Protein AF-A0A962QVZ9-F1 (afdb_monomer_lite)

pLDDT: mean 91.81, std 8.45, range [42.25, 98.69]

Sequence (182 aa):
VFGSFWWAMATLQMANAWRSGETSSLERPVIGRRSSEAQMDCVNLLVPGEFTLPEADGEISRGTQLPMPAELLAGVAAFLKEDVAAQLDSHGNFLARVAANSLGIAQRELQFGGELAAQEQRRLQALLGQDGDLDTLRWELVNRLRKDLPLDTPGLAEHLRQTVAGQLAIDQPRYSALRQRG

Foldseek 3Di:
DVVLQVQLVVLCVLLVCCVVVVDDDLQSVLSNLCSLLSLLVVLCVPQNDDEDEDDPPDDLDDDDDPPDPSVVLQVQLCCLQPPVLVPDDPVSVVSSNSSSLVSQLVSLCVVCVVVLLVVLQVLLCVQVVHHDHSVVSVVVVVVCVVPPDDPPRPSNSVSSNHSSLHSCCSSPVPRPSNPDDD

Radius of gyration: 18.23 Å; chains: 1; bounding box: 41×37×52 Å

Structure (mmCIF, N/CA/C/O backbone):
data_AF-A0A962QVZ9-F1
#
_entry.id   AF-A0A962QVZ9-F1
#
loop_
_atom_site.group_PDB
_atom_site.id
_atom_site.type_symbol
_atom_site.label_atom_id
_atom_site.label_alt_id
_atom_site.label_comp_id
_atom_site.label_asym_id
_atom_site.label_entity_id
_atom_site.label_seq_id
_atom_site.pdbx_PDB_ins_code
_atom_site.Cartn_x
_atom_site.Cartn_y
_atom_site.Cartn_z
_atom_site.occupancy
_atom_site.B_iso_or_equiv
_atom_site.auth_seq_id
_atom_site.auth_comp_id
_atom_site.auth_asym_id
_atom_site.auth_atom_id
_atom_site.pdbx_PDB_model_num
ATOM 1 N N . VAL A 1 1 ? -2.068 -18.361 8.372 1.00 78.88 1 VAL A N 1
ATOM 2 C CA . VAL A 1 1 ? -1.885 -17.177 9.247 1.00 78.88 1 VAL A CA 1
ATOM 3 C C . VAL A 1 1 ? -0.413 -16.903 9.536 1.00 78.88 1 VAL A C 1
ATOM 5 O O . VAL A 1 1 ? 0.087 -15.927 9.002 1.00 78.88 1 VAL A O 1
ATOM 8 N N . PHE A 1 2 ? 0.312 -17.749 10.289 1.00 82.12 2 PHE A N 1
ATOM 9 C CA . PHE A 1 2 ? 1.720 -17.472 10.651 1.00 82.12 2 PHE A CA 1
ATOM 10 C C . PHE A 1 2 ? 2.637 -17.211 9.443 1.00 82.12 2 PHE A C 1
ATOM 12 O O . PHE A 1 2 ? 3.373 -16.232 9.443 1.00 82.12 2 PHE A O 1
ATOM 19 N N . GLY A 1 3 ? 2.542 -18.031 8.388 1.00 85.19 3 GLY A N 1
ATOM 20 C CA . GLY A 1 3 ? 3.333 -17.838 7.165 1.00 85.19 3 GLY A CA 1
ATOM 21 C C . GLY A 1 3 ? 3.078 -16.490 6.477 1.00 85.19 3 GLY A C 1
ATOM 22 O O . GLY A 1 3 ? 4.030 -15.782 6.160 1.00 85.19 3 GLY A O 1
ATOM 23 N N . SER A 1 4 ? 1.809 -16.099 6.312 1.00 85.81 4 SER A N 1
ATOM 24 C CA . SER A 1 4 ? 1.433 -14.796 5.742 1.00 85.81 4 SER A CA 1
ATOM 25 C C . SER A 1 4 ? 1.942 -13.646 6.615 1.00 85.81 4 SER A C 1
ATOM 27 O O . SER A 1 4 ? 2.604 -12.743 6.117 1.00 85.81 4 SER A O 1
ATOM 29 N N . PHE A 1 5 ? 1.741 -13.713 7.934 1.00 85.12 5 PHE A N 1
ATOM 30 C CA . PHE A 1 5 ? 2.248 -12.698 8.862 1.00 85.12 5 PHE A CA 1
ATOM 31 C C . PHE A 1 5 ? 3.776 -12.541 8.793 1.00 85.12 5 PHE A C 1
ATOM 33 O O . PHE A 1 5 ? 4.283 -11.424 8.690 1.00 85.12 5 PHE A O 1
ATOM 40 N N . TRP A 1 6 ? 4.514 -13.653 8.801 1.00 86.00 6 TRP A N 1
ATOM 41 C CA . TRP A 1 6 ? 5.971 -13.638 8.683 1.00 86.00 6 TRP A CA 1
ATOM 42 C C . TRP A 1 6 ? 6.431 -12.981 7.378 1.00 86.00 6 TRP A C 1
ATOM 44 O O . TRP A 1 6 ? 7.343 -12.153 7.384 1.00 86.00 6 TRP A O 1
ATOM 54 N N . TRP A 1 7 ? 5.766 -13.299 6.263 1.00 88.94 7 TRP A N 1
ATOM 55 C CA . TRP A 1 7 ? 6.067 -12.687 4.972 1.00 88.94 7 TRP A CA 1
ATOM 56 C C . TRP A 1 7 ? 5.816 -11.173 4.969 1.00 88.94 7 TRP A C 1
ATOM 58 O O . TRP A 1 7 ? 6.679 -10.418 4.517 1.00 88.94 7 TRP A O 1
ATOM 68 N N . ALA A 1 8 ? 4.705 -10.705 5.552 1.00 87.75 8 ALA A N 1
ATOM 69 C CA . ALA A 1 8 ? 4.463 -9.273 5.740 1.00 87.75 8 ALA A CA 1
ATOM 70 C C . ALA A 1 8 ? 5.612 -8.605 6.514 1.00 87.75 8 ALA A C 1
ATOM 72 O O . ALA A 1 8 ? 6.165 -7.609 6.049 1.00 87.75 8 ALA A O 1
ATOM 73 N N . MET A 1 9 ? 6.045 -9.175 7.641 1.00 89.88 9 MET A N 1
ATOM 74 C CA . MET A 1 9 ? 7.157 -8.617 8.420 1.00 89.88 9 MET A CA 1
ATOM 75 C C . MET A 1 9 ? 8.467 -8.558 7.623 1.00 89.88 9 MET A C 1
ATOM 77 O O . MET A 1 9 ? 9.145 -7.530 7.643 1.00 89.88 9 MET A O 1
ATOM 81 N N . ALA A 1 10 ? 8.797 -9.608 6.868 1.00 89.75 10 ALA A N 1
ATOM 82 C CA . ALA A 1 10 ? 9.994 -9.635 6.027 1.00 89.75 10 ALA A CA 1
ATOM 83 C C . ALA A 1 10 ? 9.961 -8.547 4.936 1.00 89.75 10 ALA A C 1
ATOM 85 O O . ALA A 1 10 ? 10.952 -7.846 4.719 1.00 89.75 10 ALA A O 1
ATOM 86 N N . THR A 1 11 ? 8.812 -8.354 4.276 1.00 90.44 11 THR A N 1
ATOM 87 C CA . THR A 1 11 ? 8.642 -7.293 3.265 1.00 90.44 11 THR A CA 1
ATOM 88 C C . THR A 1 11 ? 8.823 -5.893 3.857 1.00 90.44 11 THR A C 1
ATOM 90 O O . THR A 1 11 ? 9.520 -5.063 3.268 1.00 90.44 11 THR A O 1
ATOM 93 N N . LEU A 1 12 ? 8.299 -5.649 5.063 1.00 90.25 12 LEU A N 1
ATOM 94 C CA . LEU A 1 12 ? 8.473 -4.382 5.777 1.00 90.25 12 LEU A CA 1
ATOM 95 C C . LEU A 1 12 ? 9.929 -4.146 6.203 1.00 90.25 12 LEU A C 1
ATOM 97 O O . LEU A 1 12 ? 10.427 -3.028 6.082 1.00 90.25 12 LEU A O 1
ATOM 101 N N . GLN A 1 13 ? 10.640 -5.185 6.648 1.00 90.62 13 GLN A N 1
ATOM 102 C CA . GLN A 1 13 ? 12.062 -5.085 6.996 1.00 90.62 13 GLN A CA 1
ATOM 103 C C . GLN A 1 13 ? 12.926 -4.719 5.783 1.00 90.62 13 GLN A C 1
ATOM 105 O O . GLN A 1 13 ? 13.773 -3.832 5.884 1.00 90.62 13 GLN A O 1
ATOM 110 N N . MET A 1 14 ? 12.680 -5.334 4.621 1.00 89.31 14 MET A N 1
ATOM 111 C CA . MET A 1 14 ? 13.396 -5.000 3.383 1.00 89.31 14 MET A CA 1
ATOM 112 C C . MET A 1 14 ? 13.150 -3.552 2.943 1.00 89.31 14 MET A C 1
ATOM 114 O O . MET A 1 14 ? 14.092 -2.867 2.535 1.00 89.31 14 MET A O 1
ATOM 118 N N . ALA A 1 15 ? 11.912 -3.070 3.072 1.00 88.50 15 ALA A N 1
ATOM 119 C CA . ALA A 1 15 ? 11.565 -1.677 2.802 1.00 88.50 15 ALA A CA 1
ATOM 120 C C . ALA A 1 15 ? 12.246 -0.709 3.779 1.00 88.50 15 ALA A C 1
ATOM 122 O O . ALA A 1 15 ? 12.741 0.342 3.370 1.00 88.50 15 ALA A O 1
ATOM 123 N N . ASN A 1 16 ? 12.314 -1.070 5.063 1.00 89.38 16 ASN A N 1
ATOM 124 C CA . ASN A 1 16 ? 12.977 -0.258 6.077 1.00 89.38 16 ASN A CA 1
ATOM 125 C C . ASN A 1 16 ? 14.493 -0.174 5.852 1.00 89.38 16 ASN A C 1
ATOM 127 O O . ASN A 1 16 ? 15.045 0.918 5.914 1.00 89.38 16 ASN A O 1
ATOM 131 N N . ALA A 1 17 ? 15.149 -1.290 5.521 1.00 86.75 17 ALA A N 1
ATOM 132 C CA . ALA A 1 17 ? 16.577 -1.319 5.194 1.00 86.75 17 ALA A CA 1
ATOM 133 C C . ALA A 1 17 ? 16.917 -0.483 3.944 1.00 86.75 17 ALA A C 1
ATOM 135 O O . ALA A 1 17 ? 18.002 0.082 3.828 1.00 86.75 17 ALA A O 1
ATOM 136 N N . TRP A 1 18 ? 15.985 -0.374 2.993 1.00 89.25 18 TRP A N 1
ATOM 137 C CA . TRP A 1 18 ? 16.127 0.579 1.893 1.00 89.25 18 TRP A CA 1
ATOM 138 C C . TRP A 1 18 ? 15.988 2.028 2.373 1.00 89.25 18 TRP A C 1
ATOM 140 O O . TRP A 1 18 ? 16.826 2.867 2.050 1.00 89.25 18 TRP A O 1
ATOM 150 N N . ARG A 1 19 ? 14.966 2.320 3.188 1.00 88.62 19 ARG A N 1
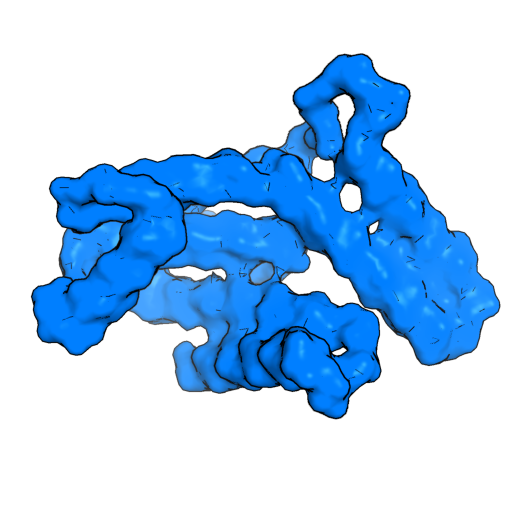ATOM 151 C CA . ARG A 1 19 ? 14.709 3.668 3.718 1.00 88.62 19 ARG A CA 1
ATOM 152 C C . ARG A 1 19 ? 15.852 4.187 4.598 1.00 88.62 19 ARG A C 1
ATOM 154 O O . ARG A 1 19 ? 16.107 5.386 4.590 1.00 88.62 19 ARG A O 1
ATOM 161 N N . SER A 1 20 ? 16.535 3.313 5.338 1.00 90.50 20 SER A N 1
ATOM 162 C CA . SER A 1 20 ? 17.703 3.661 6.159 1.00 90.50 20 SER A CA 1
ATOM 163 C C . SER A 1 20 ? 18.998 3.832 5.353 1.00 90.50 20 SER A C 1
ATOM 165 O O . SER A 1 20 ? 20.009 4.236 5.921 1.00 90.50 20 SER A O 1
ATOM 167 N N . GLY A 1 21 ? 18.990 3.519 4.052 1.00 87.00 21 GLY A N 1
ATOM 168 C CA . GLY A 1 21 ? 20.176 3.552 3.193 1.00 87.00 21 GLY A CA 1
ATOM 169 C C . GLY A 1 21 ? 21.106 2.343 3.343 1.00 87.00 21 GLY A C 1
ATOM 170 O O . GLY A 1 21 ? 22.127 2.285 2.663 1.00 87.00 21 GLY A O 1
ATOM 171 N N . GLU A 1 22 ? 20.757 1.358 4.177 1.00 85.00 22 GLU A N 1
ATOM 172 C CA . GLU A 1 22 ? 21.549 0.136 4.385 1.00 85.00 22 GLU A CA 1
ATOM 173 C C . GLU A 1 22 ? 21.652 -0.708 3.107 1.00 85.00 22 GLU A C 1
ATOM 175 O O . GLU A 1 22 ? 22.646 -1.391 2.866 1.00 85.00 22 GLU A O 1
ATOM 180 N N . THR A 1 23 ? 20.635 -0.664 2.243 1.00 78.25 23 THR A N 1
ATOM 181 C CA . THR A 1 23 ? 20.723 -1.272 0.913 1.00 78.25 23 THR A CA 1
ATOM 182 C C . THR A 1 23 ? 20.050 -0.419 -0.150 1.00 78.25 23 THR A C 1
ATOM 184 O O . THR A 1 23 ? 18.824 -0.309 -0.195 1.00 78.25 23 THR A O 1
ATOM 187 N N . SER A 1 24 ? 20.854 0.105 -1.075 1.00 80.00 24 SER A N 1
ATOM 188 C CA . SER A 1 24 ? 20.351 0.738 -2.293 1.00 80.00 24 SER A CA 1
ATOM 189 C C . SER A 1 24 ? 19.840 -0.326 -3.267 1.00 80.00 24 SER A C 1
ATOM 191 O O . SER A 1 24 ? 20.574 -1.230 -3.661 1.00 80.00 24 SER A O 1
ATOM 193 N N . SER A 1 25 ? 18.559 -0.256 -3.619 1.00 86.44 25 SER A N 1
ATOM 194 C CA . SER A 1 25 ? 17.924 -1.127 -4.612 1.00 86.44 25 SER A CA 1
ATOM 195 C C . SER A 1 25 ? 16.610 -0.503 -5.072 1.00 86.44 25 SER A C 1
ATOM 197 O O . SER A 1 25 ? 15.866 0.045 -4.259 1.00 86.44 25 SER A O 1
ATOM 199 N N . LEU A 1 26 ? 16.308 -0.617 -6.366 1.00 87.25 26 LEU A N 1
ATOM 200 C CA . LEU A 1 26 ? 15.029 -0.180 -6.931 1.00 87.25 26 LEU A CA 1
ATOM 201 C C . LEU A 1 26 ? 13.863 -1.091 -6.510 1.00 87.25 26 LEU A C 1
ATOM 203 O O . LEU A 1 26 ? 12.719 -0.652 -6.430 1.00 87.25 26 LEU A O 1
ATOM 207 N N . GLU A 1 27 ? 14.147 -2.360 -6.224 1.00 90.56 27 GLU A N 1
ATOM 208 C CA . GLU A 1 27 ? 13.135 -3.383 -5.945 1.00 90.56 27 GLU A CA 1
ATOM 209 C C . GLU A 1 27 ? 12.608 -3.323 -4.518 1.00 90.56 27 GLU A C 1
ATOM 211 O O . GLU A 1 27 ? 11.437 -3.603 -4.276 1.00 90.56 27 GLU A O 1
ATOM 216 N N . ARG A 1 28 ? 13.463 -2.968 -3.554 1.00 88.06 28 ARG A N 1
ATOM 217 C CA . ARG A 1 28 ? 13.125 -3.041 -2.126 1.00 88.06 28 ARG A CA 1
ATOM 218 C C . ARG A 1 28 ? 11.894 -2.215 -1.727 1.00 88.06 28 ARG A C 1
ATOM 220 O O . ARG A 1 28 ? 11.069 -2.753 -0.985 1.00 88.06 28 ARG A O 1
ATOM 227 N N . PRO A 1 29 ? 11.689 -0.982 -2.227 1.00 86.44 29 PRO A N 1
ATOM 228 C CA . PRO A 1 29 ? 10.436 -0.253 -2.016 1.00 86.44 29 PRO A CA 1
ATOM 229 C C . PRO A 1 29 ? 9.207 -1.011 -2.524 1.00 86.44 29 PRO A C 1
ATOM 231 O O . PRO A 1 29 ? 8.198 -1.093 -1.826 1.00 86.44 29 PRO A O 1
ATOM 234 N N . VAL A 1 30 ? 9.304 -1.605 -3.717 1.00 90.94 30 VAL A N 1
ATOM 235 C CA . VAL A 1 30 ? 8.213 -2.357 -4.359 1.00 90.94 30 VAL A CA 1
ATOM 236 C C . VAL A 1 30 ? 7.901 -3.626 -3.577 1.00 90.94 30 VAL A C 1
ATOM 238 O O . VAL A 1 30 ? 6.737 -3.946 -3.350 1.00 90.94 30 VAL A O 1
ATOM 241 N N . ILE A 1 31 ? 8.935 -4.327 -3.108 1.00 90.75 31 ILE A N 1
ATOM 242 C CA . ILE A 1 31 ? 8.795 -5.494 -2.236 1.00 90.75 31 ILE A CA 1
ATOM 243 C C . ILE A 1 31 ? 8.076 -5.106 -0.941 1.00 90.75 31 ILE A C 1
ATOM 245 O O . ILE A 1 31 ? 7.195 -5.840 -0.506 1.00 90.75 31 ILE A O 1
ATOM 249 N N . GLY A 1 32 ? 8.370 -3.937 -0.368 1.00 91.31 32 GLY A N 1
ATOM 250 C CA . GLY A 1 32 ? 7.655 -3.408 0.797 1.00 91.31 32 GLY A CA 1
ATOM 251 C C . GLY A 1 32 ? 6.144 -3.303 0.607 1.00 91.31 32 GLY A C 1
ATOM 252 O O . GLY A 1 32 ? 5.373 -3.629 1.511 1.00 91.31 32 GLY A O 1
ATOM 253 N N . ARG A 1 33 ? 5.712 -2.910 -0.595 1.00 93.50 33 ARG A N 1
ATOM 254 C CA . ARG A 1 33 ? 4.292 -2.823 -0.964 1.00 93.50 33 ARG A CA 1
ATOM 255 C C . ARG A 1 33 ? 3.621 -4.195 -1.069 1.00 93.50 33 ARG A C 1
ATOM 257 O O . ARG A 1 33 ? 2.407 -4.273 -1.020 1.00 93.50 33 ARG A O 1
ATOM 264 N N . ARG A 1 34 ? 4.374 -5.299 -1.119 1.00 93.69 34 ARG A N 1
ATOM 265 C CA . ARG A 1 34 ? 3.811 -6.663 -1.057 1.00 93.69 34 ARG A CA 1
ATOM 266 C C . ARG A 1 34 ? 3.373 -7.078 0.350 1.00 93.69 34 ARG A C 1
ATOM 268 O O . ARG A 1 34 ? 2.782 -8.143 0.508 1.00 93.69 34 ARG A O 1
ATOM 275 N N . SER A 1 35 ? 3.618 -6.250 1.368 1.00 94.44 35 SER A N 1
ATOM 276 C CA . SER A 1 35 ? 3.064 -6.465 2.711 1.00 94.44 35 SER A CA 1
ATOM 277 C C . SER A 1 35 ? 1.531 -6.519 2.704 1.00 94.44 35 SER A C 1
ATOM 279 O O . SER A 1 35 ? 0.958 -7.309 3.456 1.00 94.44 35 SER A O 1
ATOM 281 N N . SER A 1 36 ? 0.872 -5.764 1.818 1.00 95.44 36 SER A N 1
ATOM 282 C CA . SER A 1 36 ? -0.588 -5.764 1.671 1.00 95.44 36 SER A CA 1
ATOM 283 C C . SER A 1 36 ? -1.147 -7.105 1.175 1.00 95.44 36 SER A C 1
ATOM 285 O O . SER A 1 36 ? -2.240 -7.485 1.587 1.00 95.44 36 SER A O 1
ATOM 287 N N . GLU A 1 37 ? -0.387 -7.882 0.386 1.00 95.50 37 GLU A N 1
ATOM 288 C CA . GLU A 1 37 ? -0.764 -9.248 -0.034 1.00 95.50 37 GLU A CA 1
ATOM 289 C C . GLU A 1 37 ? -0.973 -10.138 1.200 1.00 95.50 37 GLU A C 1
ATOM 291 O O . GLU A 1 37 ? -2.037 -10.713 1.425 1.00 95.50 37 GLU A O 1
ATOM 296 N N . ALA A 1 38 ? 0.049 -10.181 2.053 1.00 93.69 38 ALA A N 1
ATOM 297 C CA . ALA A 1 38 ? 0.056 -10.983 3.265 1.00 93.69 38 ALA A CA 1
ATOM 298 C C . ALA A 1 38 ? -0.946 -10.488 4.316 1.00 93.69 38 ALA A C 1
ATOM 300 O O . ALA A 1 38 ? -1.539 -11.296 5.034 1.00 93.69 38 ALA A O 1
ATOM 301 N N . GLN A 1 39 ? -1.143 -9.172 4.422 1.00 94.50 39 GLN A N 1
ATOM 302 C CA . GLN A 1 39 ? -2.191 -8.611 5.272 1.00 94.50 39 GLN A CA 1
ATOM 303 C C . GLN A 1 39 ? -3.573 -9.065 4.798 1.00 94.50 39 GLN A C 1
ATOM 305 O O . GLN A 1 39 ? -4.385 -9.469 5.633 1.00 94.50 39 GLN A O 1
ATOM 310 N N . MET A 1 40 ? -3.822 -9.063 3.483 1.00 95.75 40 MET A N 1
ATOM 311 C CA . MET A 1 40 ? -5.105 -9.489 2.924 1.00 95.75 40 MET A CA 1
ATOM 312 C C . MET A 1 40 ? -5.370 -10.973 3.191 1.00 95.75 40 MET A C 1
ATOM 314 O O . MET A 1 40 ? -6.463 -11.352 3.617 1.00 95.75 40 MET A O 1
ATOM 318 N N . ASP A 1 41 ? -4.350 -11.815 3.027 1.00 94.12 41 ASP A N 1
ATOM 319 C CA . ASP A 1 41 ? -4.429 -13.230 3.392 1.00 94.12 41 ASP A CA 1
ATOM 320 C C . ASP A 1 41 ? -4.770 -13.418 4.877 1.00 94.12 41 ASP A C 1
ATOM 322 O O . ASP A 1 41 ? -5.611 -14.247 5.232 1.00 94.12 41 ASP A O 1
ATOM 326 N N . CYS A 1 42 ? -4.145 -12.639 5.764 1.00 92.94 42 CYS A N 1
ATOM 327 C CA . CYS A 1 42 ? -4.425 -12.688 7.196 1.00 92.94 42 CYS A CA 1
ATOM 328 C C . CYS A 1 42 ? -5.868 -12.286 7.512 1.00 92.94 42 CYS A C 1
ATOM 330 O O . CYS A 1 42 ? -6.542 -13.028 8.226 1.00 92.94 42 CYS A O 1
ATOM 332 N N . VAL A 1 43 ? -6.369 -11.163 6.982 1.00 93.69 43 VAL A N 1
ATOM 333 C CA . VAL A 1 43 ? -7.753 -10.742 7.265 1.00 93.69 43 VAL A CA 1
ATOM 334 C C . VAL A 1 43 ? -8.756 -11.746 6.706 1.00 93.69 43 VAL A C 1
ATOM 336 O O .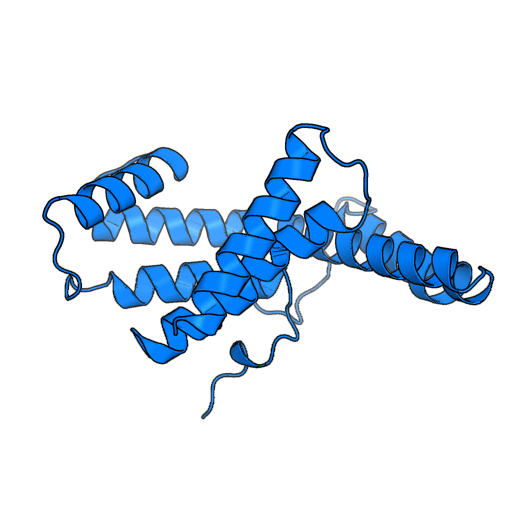 VAL A 1 43 ? -9.719 -12.067 7.394 1.00 93.69 43 VAL A O 1
ATOM 339 N N . ASN A 1 44 ? -8.520 -12.325 5.523 1.00 92.69 44 ASN A N 1
AT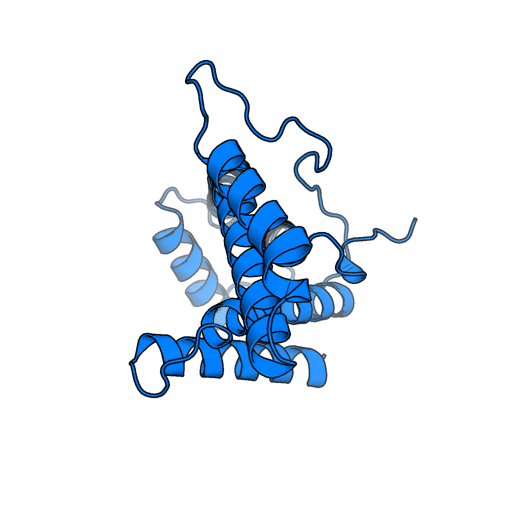OM 340 C CA . ASN A 1 44 ? -9.357 -13.389 4.952 1.00 92.69 44 ASN A CA 1
ATOM 341 C C . ASN A 1 44 ? -9.448 -14.638 5.834 1.00 92.69 44 ASN A C 1
ATOM 343 O O . ASN A 1 44 ? -10.489 -15.289 5.847 1.00 92.69 44 ASN A O 1
ATOM 347 N N . LEU A 1 45 ? -8.389 -14.961 6.576 1.00 92.06 45 LEU A N 1
ATOM 348 C CA . LEU A 1 45 ? -8.379 -16.101 7.491 1.00 92.06 45 LEU A CA 1
ATOM 349 C C . LEU A 1 45 ? -8.942 -15.772 8.880 1.00 92.06 45 LEU A C 1
ATOM 351 O O . LEU A 1 45 ? -9.505 -16.655 9.518 1.00 92.06 45 LEU A O 1
ATOM 355 N N . LEU A 1 46 ? -8.744 -14.545 9.370 1.00 92.25 46 LEU A N 1
ATOM 356 C CA . LEU A 1 46 ? -9.042 -14.172 10.759 1.00 92.25 46 LEU A CA 1
ATOM 357 C C . LEU A 1 46 ? -10.405 -13.498 10.937 1.00 92.25 46 LEU A C 1
ATOM 359 O O . LEU A 1 46 ? -11.065 -13.722 11.945 1.00 92.25 46 LEU A O 1
ATOM 363 N N . VAL A 1 47 ? -10.808 -12.657 9.987 1.00 92.62 47 VAL A N 1
ATOM 364 C CA . VAL A 1 47 ? -11.992 -11.788 10.089 1.00 92.62 47 VAL A CA 1
ATOM 365 C C . VAL A 1 47 ? -12.730 -11.718 8.744 1.00 92.62 47 VAL A C 1
ATOM 367 O O . VAL A 1 47 ? -12.803 -10.637 8.154 1.00 92.62 47 VAL A O 1
ATOM 370 N N . PRO A 1 48 ? -13.200 -12.857 8.188 1.00 91.19 48 PRO A N 1
ATOM 371 C CA . PRO A 1 48 ? -13.811 -12.926 6.856 1.00 91.19 48 PRO A CA 1
ATOM 372 C C . PRO A 1 48 ? -14.996 -11.963 6.715 1.00 91.19 48 PRO A C 1
ATOM 374 O O . PRO A 1 48 ? -15.699 -11.682 7.681 1.00 91.19 48 PRO A O 1
ATOM 377 N N . GLY A 1 49 ? -15.207 -11.453 5.505 1.00 92.31 49 GLY A N 1
ATOM 378 C CA . GLY A 1 49 ? -16.259 -10.486 5.215 1.00 92.31 49 GLY A CA 1
ATOM 379 C C . GLY A 1 49 ? -16.061 -9.800 3.869 1.00 92.31 49 GLY A C 1
ATOM 380 O O . GLY A 1 49 ? -15.046 -10.006 3.192 1.00 92.31 49 GLY A O 1
ATOM 381 N N . GLU A 1 50 ? -17.034 -8.967 3.522 1.00 93.81 50 GLU A N 1
ATOM 382 C CA . GLU A 1 50 ? -17.059 -8.191 2.284 1.00 93.81 50 GLU A CA 1
ATOM 383 C C . GLU A 1 50 ? -16.192 -6.929 2.368 1.00 93.81 50 GLU A C 1
ATOM 385 O O . GLU A 1 50 ? -15.812 -6.466 3.445 1.00 93.81 50 GLU A O 1
ATOM 390 N N . PHE A 1 51 ? -15.867 -6.375 1.204 1.00 94.75 51 PHE A N 1
ATOM 391 C CA . PHE A 1 51 ? -15.209 -5.079 1.049 1.00 94.75 51 PHE A CA 1
ATOM 392 C C . PHE A 1 51 ? -15.650 -4.437 -0.267 1.00 94.75 51 PHE A C 1
ATOM 394 O O . PHE A 1 51 ? -16.150 -5.111 -1.161 1.00 94.75 51 PHE A O 1
ATOM 401 N N . THR A 1 52 ? -15.447 -3.134 -0.414 1.00 93.25 52 THR A N 1
ATOM 402 C CA . THR A 1 52 ? -15.734 -2.408 -1.661 1.00 93.25 52 THR A CA 1
ATOM 403 C C . THR A 1 52 ? -14.447 -1.807 -2.207 1.00 93.25 52 THR A C 1
ATOM 405 O O . THR A 1 52 ? -13.664 -1.250 -1.448 1.00 93.25 52 THR A O 1
ATOM 408 N N . LEU A 1 53 ? -14.192 -1.905 -3.507 1.00 90.81 53 LEU A N 1
ATOM 409 C CA . LEU A 1 53 ? -13.035 -1.256 -4.129 1.00 90.81 53 LEU A CA 1
ATOM 410 C C . LEU A 1 53 ? -13.489 -0.074 -4.990 1.00 90.81 53 LEU A C 1
ATOM 412 O O . LEU A 1 53 ? -14.600 -0.119 -5.521 1.00 90.81 53 LEU A O 1
ATOM 416 N N . PRO A 1 54 ? -12.640 0.954 -5.167 1.00 81.38 54 PRO A N 1
ATOM 417 C CA . PRO A 1 54 ? -12.833 1.932 -6.229 1.00 81.38 54 PRO A CA 1
ATOM 418 C C . PRO A 1 54 ? -12.943 1.225 -7.587 1.00 81.38 54 PRO A C 1
ATOM 420 O O . PRO A 1 54 ? -12.299 0.195 -7.806 1.00 81.38 54 PRO A O 1
ATOM 423 N N . GLU A 1 55 ? -13.744 1.772 -8.502 1.00 74.94 55 GLU A N 1
ATOM 424 C CA . GLU A 1 55 ? -13.905 1.212 -9.848 1.00 74.94 55 GLU A CA 1
ATOM 425 C C . GLU A 1 55 ? -12.555 1.161 -10.580 1.00 74.94 55 GLU A C 1
ATOM 427 O O . GLU A 1 55 ? -11.981 2.190 -10.944 1.00 74.94 55 GLU A O 1
ATOM 432 N N . ALA A 1 56 ? -12.049 -0.055 -10.801 1.00 64.94 56 ALA A N 1
ATOM 433 C CA . ALA A 1 56 ? -10.741 -0.289 -11.410 1.00 64.94 56 ALA A CA 1
ATOM 434 C C . ALA A 1 56 ? -10.693 0.066 -12.909 1.00 64.94 56 ALA A C 1
ATOM 436 O O . ALA A 1 56 ? -9.616 0.366 -13.422 1.00 64.94 56 ALA A O 1
ATOM 437 N N . ASP A 1 57 ? -11.848 0.066 -13.581 1.00 61.81 57 ASP A N 1
ATOM 438 C CA . ASP A 1 57 ? -11.985 0.298 -15.028 1.00 61.81 57 ASP A CA 1
ATOM 439 C C . ASP A 1 57 ? -12.286 1.771 -15.375 1.00 61.81 57 ASP A C 1
ATOM 441 O O . ASP A 1 57 ? -12.666 2.095 -16.501 1.00 61.81 57 ASP A O 1
ATOM 445 N N . GLY A 1 58 ? -12.137 2.678 -14.406 1.00 64.69 58 GLY A N 1
ATOM 446 C CA . GLY A 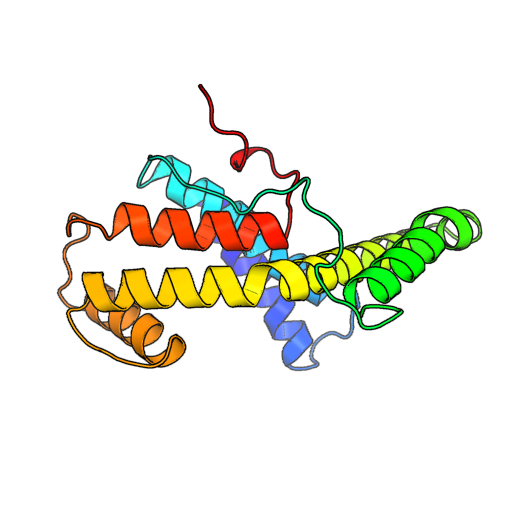1 58 ? -12.291 4.112 -14.628 1.00 64.69 58 GLY A CA 1
ATOM 447 C C . GLY A 1 58 ? -11.183 4.712 -15.503 1.00 64.69 58 GLY A C 1
ATOM 448 O O . GLY A 1 58 ? -10.093 4.157 -15.644 1.00 64.69 58 GLY A O 1
ATOM 449 N N . GLU A 1 59 ? -11.449 5.893 -16.066 1.00 71.88 59 GLU A N 1
ATOM 450 C CA . GLU A 1 59 ? -10.445 6.681 -16.792 1.00 71.88 59 GLU A CA 1
ATOM 451 C C . GLU A 1 59 ? -9.164 6.878 -15.956 1.00 71.88 59 GLU A C 1
ATOM 453 O O . GLU A 1 59 ? -9.221 7.112 -14.744 1.00 71.88 59 GLU A O 1
ATOM 458 N N . ILE A 1 60 ? -7.996 6.828 -16.616 1.00 73.94 60 ILE A N 1
ATOM 459 C CA . ILE A 1 60 ? -6.673 7.001 -15.978 1.00 73.94 60 ILE A CA 1
ATOM 460 C C . ILE A 1 60 ? -6.594 8.332 -15.213 1.00 73.94 60 ILE A C 1
ATOM 462 O O . ILE A 1 60 ? -5.885 8.450 -14.211 1.00 73.94 60 ILE A O 1
ATOM 466 N N . SER A 1 61 ? -7.346 9.342 -15.643 1.00 77.31 61 SER A N 1
ATOM 467 C CA . SER A 1 61 ? -7.481 10.584 -14.906 1.00 77.31 61 SER A CA 1
ATOM 468 C C . SER A 1 61 ? -8.819 11.258 -15.176 1.00 77.31 61 SER A C 1
ATOM 470 O O . SER A 1 61 ? -9.349 11.160 -16.275 1.00 77.31 61 SER A O 1
ATOM 472 N N . ARG A 1 62 ? -9.344 11.968 -14.173 1.00 70.25 62 ARG A N 1
ATOM 473 C CA . ARG A 1 62 ? -10.563 12.781 -14.272 1.00 70.25 62 ARG A CA 1
ATOM 474 C C . ARG A 1 62 ? -10.185 14.240 -14.037 1.00 70.25 62 ARG A C 1
ATOM 476 O O . ARG A 1 62 ? -10.248 14.736 -12.916 1.00 70.25 62 ARG A O 1
ATOM 483 N N . GLY A 1 63 ? -9.705 14.912 -15.077 1.00 74.19 63 GLY A N 1
ATOM 484 C CA . GLY A 1 63 ? -9.281 16.307 -15.004 1.00 74.19 63 GLY A CA 1
ATOM 485 C C . GLY A 1 63 ? -9.157 16.939 -16.383 1.00 74.19 63 GLY A C 1
ATOM 486 O O . GLY A 1 63 ? -9.172 16.254 -17.397 1.00 74.19 63 GLY A O 1
ATOM 487 N N . THR A 1 64 ? -9.073 18.267 -16.416 1.00 81.44 64 THR A N 1
ATOM 488 C CA . THR A 1 64 ? -8.988 19.049 -17.661 1.00 81.44 64 THR A CA 1
ATOM 489 C C . THR A 1 64 ? -7.574 19.538 -17.968 1.00 81.44 64 THR A C 1
ATOM 491 O O . THR A 1 64 ? -7.354 20.184 -18.991 1.00 81.44 64 THR A O 1
ATOM 494 N N . GLN A 1 65 ? -6.612 19.265 -17.082 1.00 81.12 65 GLN A N 1
ATOM 495 C CA . GLN A 1 65 ? -5.209 19.609 -17.298 1.00 81.12 65 GLN A CA 1
ATOM 496 C C . GLN A 1 65 ? -4.596 18.580 -18.248 1.00 81.12 65 GLN A C 1
ATOM 498 O O . GLN A 1 65 ? -4.769 17.385 -18.054 1.00 81.12 65 GLN A O 1
ATOM 503 N N . LEU A 1 66 ? -3.887 19.033 -19.280 1.00 81.81 66 LEU A N 1
ATOM 504 C CA . LEU A 1 66 ? -3.304 18.144 -20.283 1.00 81.81 66 LEU A CA 1
ATOM 505 C C . LEU A 1 66 ? -1.779 18.327 -20.340 1.00 81.81 66 LEU A C 1
ATOM 507 O O . LEU A 1 66 ? -1.333 19.455 -20.575 1.00 81.81 66 LEU A O 1
ATOM 511 N N . PRO A 1 67 ? -0.976 17.254 -20.184 1.00 84.69 67 PRO A N 1
ATOM 512 C CA . PRO A 1 67 ? -1.358 15.913 -19.721 1.00 84.69 67 PRO A CA 1
ATOM 513 C C . PRO A 1 67 ? -1.548 15.859 -18.196 1.00 84.69 67 PRO A C 1
ATOM 515 O O . PRO A 1 67 ? -0.889 16.581 -17.442 1.00 84.69 67 PRO A O 1
ATOM 518 N N . MET A 1 68 ? -2.402 14.954 -17.732 1.00 89.81 68 MET A N 1
ATOM 519 C CA . MET A 1 68 ? -2.559 14.656 -16.313 1.00 89.81 68 MET A CA 1
ATOM 520 C C . MET A 1 68 ? -1.359 13.841 -15.793 1.00 89.81 68 MET A C 1
ATOM 522 O O . MET A 1 68 ? -0.812 13.002 -16.516 1.00 89.81 68 MET A O 1
ATOM 526 N N . PRO A 1 69 ? -0.965 13.985 -14.511 1.00 90.88 69 PRO A N 1
ATOM 527 C CA . PRO A 1 69 ? 0.166 13.239 -13.948 1.00 90.88 69 PRO A CA 1
ATOM 528 C C . PRO A 1 69 ? 0.059 11.713 -14.099 1.00 90.88 69 PRO A C 1
ATOM 530 O O . PRO A 1 69 ? 1.052 11.050 -14.387 1.00 90.88 69 PRO A O 1
ATOM 533 N N . ALA A 1 70 ? -1.144 11.148 -13.950 1.00 89.94 70 ALA A N 1
ATOM 534 C CA . ALA A 1 70 ? -1.371 9.711 -14.108 1.00 89.94 70 ALA A CA 1
ATOM 535 C C . ALA A 1 70 ? -1.128 9.226 -15.553 1.00 89.94 70 ALA A C 1
ATOM 537 O O . ALA A 1 70 ? -0.609 8.128 -15.747 1.00 89.94 70 ALA A O 1
ATOM 538 N N . GLU A 1 71 ? -1.432 10.054 -16.558 1.00 90.88 71 GLU A N 1
ATOM 539 C CA . GLU A 1 71 ? -1.190 9.742 -17.975 1.00 90.88 71 GLU A CA 1
ATOM 540 C C . GLU A 1 71 ? 0.310 9.717 -18.286 1.00 90.88 71 GLU A C 1
ATOM 542 O O . GLU A 1 71 ? 0.792 8.815 -18.972 1.00 90.88 71 GLU A O 1
ATOM 547 N N . LEU A 1 72 ? 1.066 10.666 -17.720 1.00 93.94 72 LEU A N 1
ATOM 548 C CA . LEU A 1 72 ? 2.525 10.698 -17.837 1.00 93.94 72 LEU A CA 1
ATOM 549 C C . LEU A 1 72 ? 3.160 9.428 -17.260 1.00 93.94 72 LEU A C 1
ATOM 551 O O . LEU A 1 72 ? 4.009 8.812 -17.906 1.00 93.94 72 LEU A O 1
ATOM 555 N N . LEU A 1 73 ? 2.733 9.008 -16.064 1.00 95.56 73 LEU A N 1
ATOM 556 C CA . LEU A 1 73 ? 3.237 7.785 -15.434 1.00 95.56 73 LEU A CA 1
ATOM 557 C C . LEU A 1 73 ? 2.897 6.539 -16.258 1.00 95.56 73 LEU A C 1
ATOM 559 O O . LEU A 1 73 ? 3.765 5.683 -16.440 1.00 95.56 73 LEU A O 1
ATOM 563 N N . ALA A 1 74 ? 1.672 6.453 -16.785 1.00 93.38 74 ALA A N 1
ATOM 564 C CA . ALA A 1 74 ? 1.234 5.335 -17.616 1.00 93.38 74 ALA A CA 1
ATOM 565 C C . ALA A 1 74 ? 2.068 5.215 -18.902 1.00 93.38 74 ALA A C 1
ATOM 567 O O . ALA A 1 74 ? 2.541 4.123 -19.224 1.00 93.38 74 ALA A O 1
ATOM 568 N N . GLY A 1 75 ? 2.314 6.333 -19.596 1.00 95.38 75 GLY A N 1
ATOM 569 C CA . GLY A 1 75 ? 3.127 6.353 -20.816 1.00 95.38 75 GLY A CA 1
ATOM 570 C C . GLY A 1 75 ? 4.568 5.895 -20.577 1.00 95.38 75 GLY A C 1
ATOM 571 O O . GLY A 1 75 ? 5.083 5.049 -21.308 1.00 95.38 75 GLY A O 1
ATOM 572 N N . VAL A 1 76 ? 5.209 6.387 -19.511 1.00 97.50 76 VAL A N 1
ATOM 573 C CA . VAL A 1 76 ? 6.579 5.974 -19.156 1.00 97.50 76 VAL A CA 1
ATOM 574 C C . VAL A 1 76 ? 6.626 4.502 -18.735 1.00 97.50 76 VAL A C 1
ATOM 576 O O . VAL A 1 76 ? 7.543 3.779 -19.125 1.00 97.50 76 VAL A O 1
ATOM 579 N N . ALA A 1 77 ? 5.638 4.029 -17.969 1.00 97.12 77 ALA A N 1
ATOM 580 C CA . ALA A 1 77 ? 5.565 2.630 -17.557 1.00 97.12 77 ALA A CA 1
ATOM 581 C C . ALA A 1 77 ? 5.425 1.678 -18.756 1.00 97.12 77 ALA A C 1
ATOM 583 O O . ALA A 1 77 ? 6.085 0.636 -18.779 1.00 97.12 77 ALA A O 1
ATOM 584 N N . ALA A 1 78 ? 4.604 2.040 -19.749 1.00 96.81 78 ALA A N 1
ATOM 585 C CA . ALA A 1 78 ? 4.446 1.274 -20.983 1.00 96.81 78 ALA A CA 1
ATOM 586 C C . ALA A 1 78 ? 5.764 1.212 -21.765 1.00 96.81 78 ALA A C 1
ATOM 588 O O . ALA A 1 78 ? 6.268 0.117 -22.002 1.00 96.81 78 ALA A O 1
ATOM 589 N N . PHE A 1 79 ? 6.389 2.363 -22.032 1.00 97.75 79 PHE A N 1
ATOM 590 C CA . PHE A 1 79 ? 7.670 2.435 -22.743 1.00 97.75 79 PHE A CA 1
ATOM 591 C C . PHE A 1 79 ? 8.769 1.592 -22.074 1.00 97.75 79 PHE A C 1
ATOM 593 O O . PHE A 1 79 ? 9.471 0.819 -22.727 1.00 97.75 79 PHE A O 1
ATOM 600 N N . LEU A 1 80 ? 8.899 1.678 -20.744 1.00 97.94 80 LEU A N 1
ATOM 601 C CA . LEU A 1 80 ? 9.885 0.883 -20.005 1.00 97.94 80 LEU A CA 1
ATOM 602 C C . LEU A 1 80 ? 9.652 -0.623 -20.156 1.00 97.94 80 LEU A C 1
ATOM 604 O O . LEU A 1 80 ? 10.602 -1.397 -20.269 1.00 97.94 80 LEU A O 1
ATOM 608 N N . LYS A 1 81 ? 8.389 -1.045 -20.123 1.00 95.88 81 LYS A N 1
ATOM 609 C CA . LYS A 1 81 ? 8.010 -2.456 -20.124 1.00 95.88 81 LYS A CA 1
ATOM 610 C C . LYS A 1 81 ? 8.016 -3.074 -21.520 1.00 95.88 81 LYS A C 1
ATOM 612 O O . LYS A 1 81 ? 8.366 -4.246 -21.641 1.00 95.88 81 LYS A O 1
ATOM 617 N N . GLU A 1 82 ? 7.574 -2.329 -22.524 1.00 95.19 82 GLU A N 1
ATOM 618 C CA . GLU A 1 82 ? 7.290 -2.833 -23.869 1.00 95.19 82 GLU A CA 1
ATOM 619 C C . GLU A 1 82 ? 8.472 -2.608 -24.812 1.00 95.19 82 GLU A C 1
ATOM 621 O O . GLU A 1 82 ? 8.859 -3.536 -25.521 1.00 95.19 82 GLU A O 1
ATOM 626 N N . ASP A 1 83 ? 9.114 -1.440 -24.742 1.00 95.81 83 ASP A N 1
ATOM 627 C CA . ASP A 1 83 ? 10.207 -1.078 -25.646 1.00 95.81 83 ASP A CA 1
ATOM 628 C C . ASP A 1 83 ? 11.581 -1.290 -25.008 1.00 95.81 83 ASP A C 1
ATOM 630 O O . ASP A 1 83 ? 12.448 -1.950 -25.585 1.00 95.81 83 ASP A O 1
ATOM 634 N N . VAL A 1 84 ? 11.801 -0.738 -23.808 1.00 96.94 84 VAL A N 1
ATOM 635 C CA . VAL A 1 84 ? 13.133 -0.719 -23.178 1.00 96.94 84 VAL A CA 1
ATOM 636 C C . VAL A 1 84 ? 13.520 -2.095 -22.654 1.00 96.94 84 VAL A C 1
ATOM 638 O O . VAL A 1 84 ? 14.621 -2.568 -22.929 1.00 96.94 84 VAL A O 1
ATOM 641 N N . ALA A 1 85 ? 12.630 -2.767 -21.916 1.00 96.06 85 ALA A N 1
ATOM 642 C CA . ALA A 1 85 ? 12.956 -4.040 -21.278 1.00 96.06 85 ALA A CA 1
ATOM 643 C C . ALA A 1 85 ? 13.440 -5.096 -22.288 1.00 96.06 85 ALA A C 1
ATOM 645 O O . ALA A 1 85 ? 14.371 -5.841 -21.988 1.00 96.06 85 ALA A O 1
ATOM 646 N N . ALA A 1 86 ? 12.844 -5.154 -23.483 1.00 93.81 86 ALA A N 1
ATOM 647 C CA . ALA A 1 86 ? 13.183 -6.137 -24.515 1.00 93.81 86 ALA A CA 1
ATOM 648 C C . ALA A 1 86 ? 14.585 -5.946 -25.128 1.00 93.81 86 ALA A C 1
ATOM 650 O O . ALA A 1 86 ? 15.120 -6.880 -25.719 1.00 93.81 86 ALA A O 1
ATOM 651 N N . GLN A 1 87 ? 15.176 -4.757 -24.986 1.00 96.56 87 GLN A N 1
ATOM 652 C CA . GLN A 1 87 ? 16.485 -4.407 -25.552 1.00 96.56 87 GLN A CA 1
ATOM 653 C C . GLN A 1 87 ? 17.640 -4.575 -24.556 1.00 96.56 87 GLN A C 1
ATOM 655 O O . GLN A 1 87 ? 18.806 -4.482 -24.939 1.00 96.56 87 GLN A O 1
ATOM 660 N N . LEU A 1 88 ? 17.330 -4.795 -23.277 1.00 96.94 88 LEU A N 1
ATOM 661 C CA . LEU A 1 88 ? 18.315 -4.939 -22.210 1.00 96.94 88 LEU A CA 1
ATOM 662 C C . LEU A 1 88 ? 18.689 -6.406 -21.977 1.00 96.94 88 LEU A C 1
ATOM 664 O O . LEU A 1 88 ? 17.967 -7.330 -22.353 1.00 96.94 88 LEU A O 1
ATOM 668 N N . ASP A 1 89 ? 19.820 -6.614 -21.303 1.00 97.75 89 ASP A N 1
ATOM 669 C CA . ASP A 1 89 ? 20.189 -7.928 -20.782 1.00 97.75 89 ASP A CA 1
ATOM 670 C C . ASP A 1 89 ? 19.189 -8.424 -19.718 1.00 97.75 89 ASP A C 1
ATOM 672 O O . ASP A 1 89 ? 18.264 -7.718 -19.310 1.00 97.75 89 ASP A O 1
ATOM 676 N N . SER A 1 90 ? 19.355 -9.661 -19.242 1.00 96.12 90 SER A N 1
ATOM 677 C CA . SER A 1 90 ? 18.397 -10.262 -18.302 1.00 96.12 90 SER A CA 1
ATOM 678 C C . SER A 1 90 ? 18.196 -9.435 -17.027 1.00 96.12 90 SER A C 1
ATOM 680 O O . SER A 1 90 ? 17.086 -9.402 -16.495 1.00 96.12 90 SER A O 1
ATOM 682 N N . HIS A 1 91 ? 19.252 -8.801 -16.514 1.00 94.56 91 HIS A N 1
ATOM 683 C CA . HIS A 1 91 ? 19.181 -8.011 -15.289 1.00 94.56 91 HIS A CA 1
ATOM 684 C C . HIS A 1 91 ? 18.509 -6.654 -15.544 1.00 94.56 91 HIS A C 1
ATOM 686 O O . HIS A 1 91 ? 17.593 -6.270 -14.816 1.00 94.56 91 HIS A O 1
ATOM 692 N N . GLY A 1 92 ? 18.892 -5.959 -16.616 1.00 96.56 92 GLY A N 1
ATOM 693 C CA . GLY A 1 92 ? 18.277 -4.703 -17.030 1.00 96.56 92 GLY A CA 1
ATOM 694 C C . GLY A 1 92 ? 16.806 -4.866 -17.412 1.00 96.56 92 GLY A C 1
ATOM 695 O O . GLY A 1 92 ? 15.982 -4.047 -17.011 1.00 96.56 92 GLY A O 1
ATOM 696 N N . ASN A 1 93 ? 16.443 -5.954 -18.098 1.00 96.69 93 ASN A N 1
ATOM 697 C CA . ASN A 1 93 ? 15.051 -6.306 -18.393 1.00 96.69 93 ASN A CA 1
ATOM 698 C C . ASN A 1 93 ? 14.222 -6.404 -17.108 1.00 96.69 93 ASN A C 1
ATOM 700 O O . ASN A 1 93 ? 13.147 -5.810 -17.000 1.00 96.69 93 ASN A O 1
ATOM 704 N N . PHE A 1 94 ? 14.739 -7.127 -16.114 1.00 95.19 94 PHE A N 1
ATOM 705 C CA . PHE A 1 94 ? 14.078 -7.279 -14.826 1.00 95.19 94 PHE A CA 1
ATOM 706 C C . PHE A 1 94 ? 13.891 -5.928 -14.121 1.00 95.19 94 PHE A C 1
ATOM 708 O O . PHE A 1 94 ? 12.763 -5.591 -13.754 1.00 95.19 94 PHE A O 1
ATOM 715 N N . LEU A 1 95 ? 14.946 -5.115 -14.014 1.00 96.31 95 LEU A N 1
ATOM 716 C CA . LEU A 1 95 ? 14.867 -3.789 -13.394 1.00 96.31 95 LEU A CA 1
ATOM 717 C C . LEU A 1 95 ? 13.918 -2.836 -14.134 1.00 96.31 95 LEU A C 1
ATOM 719 O O . LEU A 1 95 ? 13.182 -2.095 -13.485 1.00 96.31 95 LEU A O 1
ATOM 723 N N . ALA A 1 96 ? 13.865 -2.878 -15.468 1.00 97.06 96 ALA A N 1
ATOM 724 C CA . ALA A 1 96 ? 12.924 -2.079 -16.254 1.00 97.06 96 ALA A CA 1
ATOM 725 C C . ALA A 1 96 ? 11.463 -2.456 -15.950 1.00 97.06 96 ALA A C 1
ATOM 727 O O . ALA A 1 96 ? 10.604 -1.585 -15.796 1.00 97.06 96 ALA A O 1
ATOM 728 N N . ARG A 1 97 ? 11.174 -3.751 -15.773 1.00 96.19 97 ARG A N 1
ATOM 729 C CA . ARG A 1 97 ? 9.835 -4.225 -15.382 1.00 96.19 97 ARG A CA 1
ATOM 730 C C . ARG A 1 97 ? 9.488 -3.842 -13.943 1.00 96.19 97 ARG A C 1
ATOM 732 O O . ARG A 1 97 ? 8.335 -3.510 -13.671 1.00 96.19 97 ARG A O 1
ATOM 739 N N . VAL A 1 98 ? 10.467 -3.849 -13.038 1.00 95.75 98 VAL A N 1
ATOM 740 C CA . VAL A 1 98 ? 10.305 -3.351 -11.662 1.00 95.75 98 VAL A CA 1
ATOM 741 C C . VAL A 1 98 ? 10.006 -1.852 -11.672 1.00 95.75 98 VAL A C 1
ATOM 743 O O . VAL A 1 98 ? 9.045 -1.433 -11.033 1.00 95.75 98 VAL A O 1
ATOM 746 N N . ALA A 1 99 ? 10.752 -1.060 -12.448 1.00 96.62 99 ALA A N 1
ATOM 747 C CA . ALA A 1 99 ? 10.520 0.373 -12.616 1.00 96.62 99 ALA A CA 1
ATOM 748 C C . ALA A 1 99 ? 9.105 0.666 -13.139 1.00 96.62 99 ALA A C 1
ATOM 750 O O . ALA A 1 99 ? 8.380 1.464 -12.546 1.00 96.62 99 ALA A O 1
ATOM 751 N N . ALA A 1 100 ? 8.680 -0.031 -14.199 1.00 97.00 100 ALA A N 1
ATOM 752 C CA . ALA A 1 100 ? 7.329 0.093 -14.741 1.00 97.00 100 ALA A CA 1
ATOM 753 C C . ALA A 1 100 ? 6.253 -0.249 -13.695 1.00 97.00 100 ALA A C 1
ATOM 755 O O . ALA A 1 100 ? 5.236 0.438 -13.600 1.00 97.00 100 ALA A O 1
ATOM 756 N N . ASN A 1 101 ? 6.480 -1.275 -12.866 1.00 95.75 101 ASN A N 1
ATOM 757 C CA . ASN A 1 101 ? 5.560 -1.615 -11.784 1.00 95.75 101 ASN A CA 1
ATOM 758 C C . ASN A 1 101 ? 5.497 -0.525 -10.701 1.00 95.75 101 ASN A C 1
ATOM 760 O O . ASN A 1 101 ? 4.404 -0.168 -10.265 1.00 95.75 101 ASN A O 1
ATOM 764 N N . SER A 1 102 ? 6.640 0.044 -10.301 1.00 96.06 102 SER A N 1
ATOM 765 C CA . SER A 1 102 ? 6.697 1.165 -9.352 1.00 96.06 102 SER A CA 1
ATOM 766 C C . SER A 1 102 ? 5.878 2.360 -9.834 1.00 96.06 102 SER A C 1
ATOM 768 O O . SER A 1 102 ? 5.120 2.939 -9.057 1.00 96.06 102 SER A O 1
ATOM 770 N N . LEU A 1 103 ? 5.990 2.703 -11.122 1.00 96.81 103 LEU A N 1
ATOM 771 C CA . LEU A 1 103 ? 5.205 3.776 -11.735 1.00 96.81 103 LEU A CA 1
ATOM 772 C C . LEU A 1 103 ? 3.709 3.455 -11.730 1.00 96.81 103 LEU A C 1
ATOM 774 O O . LEU A 1 103 ? 2.906 4.324 -11.407 1.00 96.81 103 LEU A O 1
ATOM 778 N N . GLY A 1 104 ? 3.330 2.205 -12.007 1.00 95.44 104 GLY A N 1
ATOM 779 C CA . GLY A 1 104 ? 1.938 1.765 -11.917 1.00 95.44 104 GLY A CA 1
ATOM 780 C C . GLY A 1 104 ? 1.360 1.853 -10.498 1.00 95.44 104 GLY A C 1
ATOM 781 O O . GLY A 1 104 ? 0.195 2.211 -10.339 1.00 95.44 104 GLY A O 1
ATOM 782 N N . ILE A 1 105 ? 2.158 1.559 -9.464 1.00 95.56 105 ILE A N 1
ATOM 783 C CA . ILE A 1 105 ? 1.754 1.759 -8.061 1.00 95.56 105 ILE A CA 1
ATOM 784 C C . ILE A 1 105 ? 1.560 3.253 -7.782 1.00 95.56 105 ILE A C 1
ATOM 786 O O . ILE A 1 105 ? 0.509 3.641 -7.280 1.00 95.56 105 ILE A O 1
ATOM 790 N N . ALA A 1 106 ? 2.527 4.096 -8.158 1.00 95.31 106 ALA A N 1
ATOM 791 C CA . ALA A 1 106 ? 2.437 5.544 -7.963 1.00 95.31 106 ALA A CA 1
ATOM 792 C C . ALA A 1 106 ? 1.232 6.163 -8.692 1.00 95.31 106 ALA A C 1
ATOM 794 O O . ALA A 1 106 ? 0.549 7.022 -8.141 1.00 95.31 106 ALA A O 1
ATOM 795 N N . GLN A 1 107 ? 0.929 5.693 -9.905 1.00 94.25 107 GLN A N 1
ATOM 796 C CA . GLN A 1 107 ? -0.249 6.108 -10.661 1.00 94.25 107 GLN A CA 1
ATOM 797 C C . GLN A 1 107 ? -1.537 5.810 -9.882 1.00 94.25 107 GLN A C 1
ATOM 799 O O . GLN A 1 107 ? -2.359 6.703 -9.692 1.00 94.25 107 GLN A O 1
ATOM 804 N N . ARG A 1 108 ? -1.700 4.578 -9.384 1.00 94.00 108 ARG A N 1
ATOM 805 C CA . ARG A 1 108 ? -2.888 4.190 -8.610 1.00 94.00 108 ARG A CA 1
ATOM 806 C C . ARG A 1 108 ? -2.975 4.914 -7.268 1.00 94.00 108 ARG A C 1
ATOM 808 O O . ARG A 1 108 ? -4.075 5.243 -6.840 1.00 94.00 108 ARG A O 1
ATOM 815 N N . GLU A 1 109 ? -1.845 5.212 -6.633 1.00 94.00 109 GLU A N 1
ATOM 816 C CA . GLU A 1 109 ? -1.800 6.038 -5.421 1.00 94.00 109 GLU A CA 1
ATOM 817 C C . GLU A 1 109 ? -2.355 7.447 -5.693 1.00 94.00 109 GLU A C 1
ATOM 819 O O . GLU A 1 109 ? -3.184 7.940 -4.933 1.00 94.00 109 GLU A O 1
ATOM 824 N N . LEU A 1 110 ? -1.979 8.069 -6.818 1.00 91.38 110 LEU A N 1
ATOM 825 C CA . LEU A 1 110 ? -2.519 9.372 -7.225 1.00 91.38 110 LEU A CA 1
ATOM 826 C C . LEU A 1 110 ? -4.016 9.323 -7.559 1.00 91.38 110 LEU A C 1
ATOM 828 O O . LEU A 1 110 ? -4.722 10.297 -7.312 1.00 91.38 110 LEU A O 1
ATOM 832 N N . GLN A 1 111 ? -4.494 8.216 -8.129 1.00 89.81 111 GLN A N 1
ATOM 833 C CA . GLN A 1 111 ? -5.899 8.063 -8.512 1.00 89.81 111 GLN A CA 1
ATOM 834 C C . GLN A 1 111 ? -6.809 7.764 -7.314 1.00 89.81 111 GLN A C 1
ATOM 836 O O . GLN A 1 111 ? -7.878 8.354 -7.198 1.00 89.81 111 GLN A O 1
ATOM 841 N N . PHE A 1 112 ? -6.396 6.848 -6.434 1.00 92.06 112 PHE A N 1
ATOM 842 C CA . PHE A 1 112 ? -7.274 6.255 -5.421 1.00 92.06 112 PHE A CA 1
ATOM 843 C C . PHE A 1 112 ? -6.850 6.557 -3.981 1.00 92.06 112 PHE A C 1
ATOM 845 O O . PHE A 1 112 ? -7.679 6.464 -3.076 1.00 92.06 112 PHE A O 1
ATOM 852 N N . GLY A 1 113 ? -5.588 6.930 -3.743 1.00 93.88 113 GLY A N 1
ATOM 853 C CA . GLY A 1 113 ? -5.037 7.090 -2.394 1.00 93.88 113 GLY A CA 1
ATOM 854 C C . GLY A 1 113 ? -5.785 8.135 -1.567 1.00 93.88 113 GLY A C 1
ATOM 855 O O . GLY A 1 113 ? -6.144 7.874 -0.421 1.00 93.88 113 GLY A O 1
ATOM 856 N N . GLY A 1 114 ? -6.112 9.286 -2.165 1.00 94.19 114 GLY A N 1
ATOM 857 C CA . GLY A 1 114 ? -6.860 10.347 -1.482 1.00 94.19 114 GLY A CA 1
ATOM 858 C C . GLY A 1 114 ? -8.278 9.929 -1.079 1.00 94.19 114 GLY A C 1
ATOM 859 O O . GLY A 1 114 ? -8.711 10.191 0.044 1.00 94.19 114 GLY A O 1
ATOM 860 N N . GLU A 1 115 ? -8.996 9.240 -1.969 1.00 94.06 115 GLU A N 1
ATOM 861 C CA . GLU A 1 115 ? -10.346 8.753 -1.678 1.00 94.06 115 GLU A CA 1
ATOM 862 C C . GLU A 1 115 ? -10.325 7.674 -0.588 1.00 94.06 115 GLU A C 1
ATOM 864 O O . GLU A 1 115 ? -11.074 7.764 0.389 1.00 94.06 115 GLU A O 1
ATOM 869 N N . LEU A 1 116 ? -9.434 6.686 -0.718 1.00 96.50 116 LEU A N 1
ATOM 870 C CA . LEU A 1 116 ? -9.282 5.600 0.248 1.00 96.50 116 LEU A CA 1
ATOM 871 C C . LEU A 1 116 ? -8.884 6.122 1.634 1.00 96.50 116 LEU A C 1
ATOM 873 O O . LEU A 1 116 ? -9.469 5.687 2.627 1.00 96.50 116 LEU A O 1
ATOM 877 N N . ALA A 1 117 ? -7.972 7.096 1.706 1.00 97.69 117 ALA A N 1
ATOM 878 C CA . ALA A 1 117 ? -7.584 7.755 2.951 1.00 97.69 117 ALA A CA 1
ATOM 879 C C . ALA A 1 117 ? -8.767 8.488 3.604 1.00 97.69 117 ALA A C 1
ATOM 881 O O . ALA A 1 117 ? -9.009 8.339 4.802 1.00 97.69 117 ALA A O 1
ATOM 882 N N . ALA A 1 118 ? -9.563 9.224 2.821 1.00 97.50 118 ALA A N 1
ATOM 883 C CA . ALA A 1 118 ? -10.744 9.913 3.336 1.00 97.50 118 ALA A CA 1
ATOM 884 C C . ALA A 1 118 ? -11.819 8.930 3.836 1.00 97.50 118 ALA A C 1
ATOM 886 O O . ALA A 1 118 ? -12.478 9.178 4.848 1.00 97.50 118 ALA A O 1
ATOM 887 N N . GLN A 1 119 ? -12.010 7.804 3.143 1.00 97.56 119 GLN A N 1
ATOM 888 C CA . GLN A 1 119 ? -12.914 6.742 3.586 1.00 97.56 119 GLN A CA 1
ATOM 889 C C . GLN A 1 119 ? -12.408 6.058 4.867 1.00 97.56 119 GLN A C 1
ATOM 891 O O . GLN A 1 119 ? -13.203 5.793 5.769 1.00 97.56 119 GLN A O 1
ATOM 896 N N . GLU A 1 120 ? -11.106 5.778 4.964 1.00 98.31 120 GLU A N 1
ATOM 897 C CA . GLU A 1 120 ? -10.482 5.209 6.162 1.00 98.31 120 GLU A CA 1
ATOM 898 C C . GLU A 1 120 ? -10.654 6.125 7.372 1.00 98.31 120 GLU A C 1
ATOM 900 O O . GLU A 1 120 ? -11.099 5.660 8.422 1.00 98.31 120 GLU A O 1
ATOM 905 N N . GLN A 1 121 ? -10.386 7.421 7.203 1.00 98.56 121 GLN A N 1
ATOM 906 C CA . GLN A 1 121 ? -10.557 8.416 8.254 1.00 98.56 121 GLN A CA 1
ATOM 907 C C . GLN A 1 121 ? -11.996 8.423 8.781 1.00 98.56 121 GLN A C 1
ATOM 909 O O . GLN A 1 121 ? -12.195 8.324 9.988 1.00 98.56 121 GLN A O 1
ATOM 914 N N . ARG A 1 122 ? -13.003 8.431 7.895 1.00 98.31 122 ARG A N 1
ATOM 915 C CA . ARG A 1 122 ? -14.419 8.364 8.304 1.00 98.31 122 ARG A CA 1
ATOM 916 C C . ARG A 1 122 ? -14.743 7.101 9.101 1.00 98.31 122 ARG A C 1
ATOM 918 O O . ARG A 1 122 ? -15.426 7.185 10.120 1.00 98.31 122 ARG A O 1
ATOM 925 N N . ARG A 1 123 ? -14.246 5.933 8.668 1.00 98.25 123 ARG A N 1
ATOM 926 C CA . ARG A 1 123 ? -14.435 4.671 9.410 1.00 98.25 123 ARG A CA 1
ATOM 927 C C . ARG A 1 123 ? -13.780 4.730 10.790 1.00 98.25 123 ARG A C 1
ATOM 929 O O . ARG A 1 123 ? -14.378 4.272 11.755 1.00 98.25 123 ARG A O 1
ATOM 936 N N . LEU A 1 124 ? -12.580 5.303 10.893 1.00 98.69 124 LEU A N 1
ATOM 937 C CA . LEU A 1 124 ? -11.880 5.456 12.170 1.00 98.69 124 LEU A CA 1
ATOM 938 C C . LEU A 1 124 ? -12.588 6.431 13.110 1.00 98.69 124 LEU A C 1
ATOM 940 O O . LEU A 1 124 ? -12.730 6.117 14.287 1.00 98.69 124 LEU A O 1
ATOM 944 N N . GLN A 1 125 ? -13.068 7.570 12.606 1.00 98.50 125 GLN A N 1
ATOM 945 C CA . GLN A 1 125 ? -13.837 8.529 13.405 1.00 98.50 125 GLN A CA 1
ATOM 946 C C . GLN A 1 125 ? -15.087 7.873 13.997 1.00 98.50 125 GLN A C 1
ATOM 948 O O . GLN A 1 125 ? -15.345 7.997 15.193 1.00 98.50 125 GLN A O 1
ATOM 953 N N . ALA A 1 126 ? -15.819 7.110 13.179 1.00 97.94 126 ALA A N 1
ATOM 954 C CA . ALA A 1 126 ? -16.992 6.365 13.624 1.00 97.94 126 ALA A CA 1
ATOM 955 C C . ALA A 1 126 ? -16.642 5.272 14.650 1.00 97.94 126 ALA A C 1
ATOM 957 O O . ALA A 1 126 ? -17.322 5.150 15.665 1.00 97.94 126 ALA A O 1
ATOM 958 N N . LEU A 1 127 ? -15.572 4.505 14.412 1.00 98.00 127 LEU A N 1
ATOM 959 C CA . LEU A 1 127 ? -15.140 3.411 15.289 1.00 98.00 127 LEU A CA 1
ATOM 960 C C . LEU A 1 127 ? -14.624 3.911 16.648 1.00 98.00 127 LEU A C 1
ATOM 962 O O . LEU A 1 127 ? -14.859 3.279 17.675 1.00 98.00 127 LEU A O 1
ATOM 966 N N . LEU A 1 128 ? -13.895 5.027 16.656 1.00 97.44 128 LEU A N 1
ATOM 967 C CA . LEU A 1 128 ? -13.241 5.561 17.853 1.00 97.44 128 LEU A CA 1
ATOM 968 C C . LEU A 1 128 ? -14.095 6.590 18.600 1.00 97.44 128 LEU A C 1
ATOM 970 O O . LEU A 1 128 ? -13.799 6.868 19.766 1.00 97.44 128 LEU A O 1
ATOM 974 N N . GLY A 1 129 ? -15.131 7.131 17.949 1.00 97.12 129 G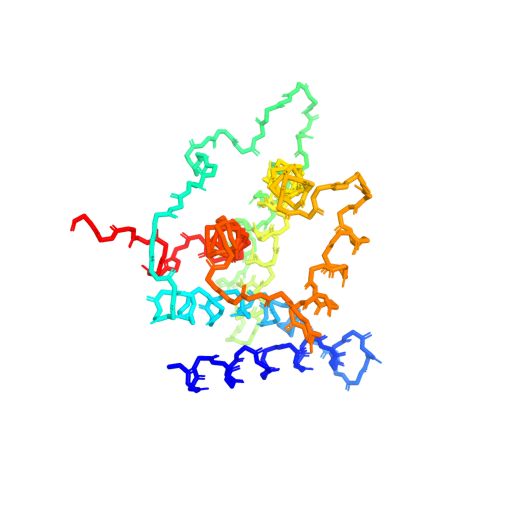LY A N 1
ATOM 975 C CA . GLY A 1 129 ? -16.014 8.160 18.494 1.00 97.12 129 GLY A CA 1
ATOM 976 C C . GLY A 1 129 ? -15.335 9.521 18.653 1.00 97.12 129 GLY A C 1
ATOM 977 O O . GLY A 1 129 ? -15.682 10.266 19.567 1.00 97.12 129 GLY A O 1
ATOM 978 N N . GLN A 1 130 ? -14.339 9.830 17.819 1.00 96.50 130 GLN A N 1
ATOM 979 C CA . GLN A 1 130 ? -13.569 11.072 17.905 1.00 96.50 130 GLN A CA 1
ATOM 980 C C . GLN A 1 130 ? -13.093 11.549 16.533 1.00 96.50 130 GLN A C 1
ATOM 982 O O . GLN A 1 130 ? -12.848 10.744 15.636 1.00 96.50 130 GLN A O 1
ATOM 987 N N . ASP A 1 131 ? -12.899 12.857 16.407 1.00 97.12 131 ASP A N 1
ATOM 988 C CA . ASP A 1 131 ? -12.270 13.472 15.244 1.00 97.12 131 ASP A CA 1
ATOM 989 C C . ASP A 1 131 ? -10.741 13.455 15.345 1.00 97.12 131 ASP A C 1
ATOM 991 O O . ASP A 1 131 ? -10.164 13.379 16.430 1.00 97.12 131 ASP A O 1
ATOM 995 N N . GLY A 1 132 ? -10.076 13.541 14.196 1.00 96.19 132 GLY A N 1
ATOM 996 C CA . GLY A 1 132 ? -8.624 13.615 14.106 1.00 96.19 132 GLY A CA 1
ATOM 997 C C . GLY A 1 132 ? -8.148 13.495 12.666 1.00 96.19 132 GLY A C 1
ATOM 998 O O . GLY A 1 132 ? -8.913 13.115 11.775 1.00 96.19 132 GLY A O 1
ATOM 999 N N . ASP A 1 133 ? -6.879 13.821 12.437 1.00 97.81 133 ASP A N 1
ATOM 1000 C CA . ASP A 1 133 ? -6.211 13.427 11.204 1.00 97.81 133 ASP A CA 1
ATOM 1001 C C . ASP A 1 133 ? -6.002 11.904 11.168 1.00 97.81 133 ASP A C 1
ATOM 1003 O O . ASP A 1 133 ? -6.044 11.210 12.191 1.00 97.81 133 ASP A O 1
ATOM 1007 N N . LEU A 1 134 ? -5.797 11.380 9.962 1.00 97.81 134 LEU A N 1
ATOM 1008 C CA . LEU A 1 134 ? -5.743 9.945 9.716 1.00 97.81 134 LEU A CA 1
ATOM 1009 C C . LEU A 1 134 ? -4.646 9.234 10.525 1.00 97.81 134 LEU A C 1
ATOM 1011 O O . LEU A 1 134 ? -4.893 8.156 11.065 1.00 97.81 134 LEU A O 1
ATOM 1015 N N . ASP A 1 135 ? -3.456 9.822 10.644 1.00 97.88 135 ASP A N 1
ATOM 1016 C CA . ASP A 1 135 ? -2.338 9.171 11.330 1.00 97.88 135 ASP A CA 1
ATOM 1017 C C . ASP A 1 135 ? -2.536 9.165 12.848 1.00 97.88 135 ASP A C 1
ATOM 1019 O O . ASP A 1 135 ? -2.266 8.149 13.497 1.00 97.88 135 ASP A O 1
ATOM 1023 N N . THR A 1 136 ? -3.095 10.240 13.410 1.00 98.25 136 THR A N 1
ATOM 1024 C CA . THR A 1 136 ? -3.516 10.275 14.818 1.00 98.25 136 THR A CA 1
ATOM 1025 C C . THR A 1 136 ? -4.549 9.188 15.118 1.00 98.25 136 THR A C 1
ATOM 1027 O O . THR A 1 136 ? -4.403 8.436 16.085 1.00 98.25 136 THR A O 1
ATOM 1030 N N . LEU A 1 137 ? -5.576 9.048 14.275 1.00 98.69 137 LEU A N 1
ATOM 1031 C CA . LEU A 1 137 ? -6.630 8.049 14.467 1.00 98.69 137 LEU A CA 1
ATOM 1032 C C . LEU A 1 137 ? -6.117 6.608 14.315 1.00 98.69 137 LEU A C 1
ATOM 1034 O O . LEU A 1 137 ? -6.505 5.731 15.090 1.00 98.69 137 LEU A O 1
ATOM 1038 N N . ARG A 1 138 ? -5.211 6.351 13.363 1.00 98.38 138 ARG A N 1
ATOM 1039 C CA . ARG A 1 138 ? -4.540 5.048 13.218 1.00 98.38 138 ARG A CA 1
ATOM 1040 C C . ARG A 1 138 ? -3.767 4.676 14.481 1.00 98.38 138 ARG A C 1
ATOM 1042 O O . ARG A 1 138 ? -3.881 3.548 14.963 1.00 98.38 138 ARG A O 1
ATOM 1049 N N . TRP A 1 139 ? -2.999 5.617 15.032 1.00 98.19 139 TRP A N 1
ATOM 1050 C CA . TRP A 1 139 ? -2.247 5.392 16.267 1.00 98.19 139 TRP A CA 1
ATOM 1051 C C . TRP A 1 139 ? -3.148 5.162 17.473 1.00 98.19 139 TRP A C 1
ATOM 1053 O O . TRP A 1 139 ? -2.854 4.285 18.287 1.00 98.19 139 TRP A O 1
ATOM 1063 N N . GLU A 1 140 ? -4.258 5.890 17.567 1.00 98.31 140 GLU A N 1
ATOM 1064 C CA . GLU A 1 140 ? -5.243 5.657 18.616 1.00 98.31 140 GLU A CA 1
ATOM 1065 C C . GLU A 1 140 ? -5.817 4.240 18.536 1.00 98.31 140 GLU A C 1
ATOM 1067 O O . GLU A 1 140 ? -5.812 3.525 19.539 1.00 98.31 140 GLU A O 1
ATOM 1072 N N . LEU A 1 141 ? -6.238 3.788 17.348 1.00 98.38 141 LEU A N 1
ATOM 1073 C CA . LEU A 1 141 ? -6.738 2.424 17.169 1.00 98.38 141 LEU A CA 1
ATOM 1074 C C . LEU A 1 141 ? -5.700 1.382 17.615 1.00 98.38 141 LEU A C 1
ATOM 1076 O O . LEU A 1 141 ? -6.032 0.460 18.359 1.00 98.38 141 LEU A O 1
ATOM 1080 N N . VAL A 1 142 ? -4.435 1.546 17.215 1.00 98.00 142 VAL A N 1
ATOM 1081 C CA . VAL A 1 142 ? -3.336 0.660 17.635 1.00 98.00 142 VAL A CA 1
ATOM 1082 C C . VAL A 1 142 ? -3.185 0.634 19.158 1.00 98.00 142 VAL A C 1
ATOM 1084 O O . VAL A 1 142 ? -3.020 -0.440 19.741 1.00 98.00 142 VAL A O 1
ATOM 1087 N N . ASN A 1 143 ? -3.236 1.793 19.816 1.00 98.19 143 ASN A N 1
ATOM 1088 C CA . ASN A 1 143 ? -3.098 1.883 21.267 1.00 98.19 143 ASN A CA 1
ATOM 1089 C C . ASN A 1 143 ? -4.278 1.230 21.994 1.00 98.19 143 ASN A C 1
ATOM 1091 O O . ASN A 1 143 ? -4.051 0.469 22.936 1.00 98.19 143 ASN A O 1
ATOM 1095 N N . ARG A 1 144 ? -5.514 1.448 21.528 1.00 97.81 144 ARG A N 1
ATOM 1096 C CA . ARG A 1 144 ? -6.700 0.808 22.110 1.00 97.81 144 ARG A CA 1
ATOM 1097 C C . ARG A 1 144 ? -6.676 -0.709 21.920 1.00 97.81 144 ARG A C 1
ATOM 1099 O O . ARG A 1 144 ? -6.897 -1.433 22.885 1.00 97.81 144 ARG A O 1
ATOM 1106 N N . LEU A 1 145 ? -6.305 -1.208 20.736 1.00 97.06 145 LEU A N 1
ATOM 1107 C CA . LEU A 1 145 ? -6.158 -2.651 20.474 1.00 97.06 145 LEU A CA 1
ATOM 1108 C C . LEU A 1 145 ? -5.119 -3.333 21.376 1.00 97.06 145 LEU A C 1
ATOM 1110 O O . LEU A 1 145 ? -5.262 -4.508 21.700 1.00 97.06 145 LEU A O 1
ATOM 1114 N N . ARG A 1 146 ? -4.063 -2.619 21.785 1.00 97.06 146 ARG A N 1
ATOM 1115 C CA . ARG A 1 146 ? -3.048 -3.148 22.715 1.00 97.06 146 ARG A CA 1
ATOM 1116 C C . ARG A 1 146 ? -3.492 -3.141 24.173 1.00 97.06 146 ARG A C 1
ATOM 1118 O O . ARG A 1 146 ? -2.875 -3.831 24.981 1.00 97.06 146 ARG A O 1
ATOM 1125 N N . LYS A 1 147 ? -4.479 -2.316 24.516 1.00 96.69 147 LYS A N 1
ATOM 1126 C CA . LYS A 1 147 ? -4.852 -2.037 25.898 1.00 96.69 147 LYS A CA 1
ATOM 1127 C C . LYS A 1 147 ? -6.159 -2.721 26.276 1.00 96.69 147 LYS A C 1
ATOM 1129 O O . LYS A 1 147 ? -6.155 -3.571 27.160 1.00 96.69 147 LYS A O 1
ATOM 1134 N N . ASP A 1 148 ? -7.259 -2.321 25.650 1.00 95.25 148 ASP A N 1
ATOM 1135 C CA . ASP A 1 148 ? -8.603 -2.594 26.161 1.00 95.25 148 ASP A CA 1
ATOM 1136 C C . ASP A 1 148 ? -9.717 -2.632 25.101 1.00 95.25 148 ASP A C 1
ATOM 1138 O O . ASP A 1 148 ? -10.863 -2.872 25.472 1.00 95.25 148 ASP A O 1
ATOM 1142 N N . LEU A 1 149 ? -9.429 -2.466 23.802 1.00 96.69 149 LEU A N 1
ATOM 1143 C CA . LEU A 1 149 ? -10.445 -2.617 22.751 1.00 96.69 149 LEU A CA 1
ATOM 1144 C C . LEU A 1 149 ? -10.705 -4.099 22.440 1.00 96.69 149 LEU A C 1
ATOM 1146 O O . LEU A 1 149 ? -9.794 -4.778 21.953 1.00 96.69 149 LEU A O 1
ATOM 1150 N N . PRO A 1 150 ? -11.932 -4.611 22.645 1.00 96.69 150 PRO A N 1
ATOM 1151 C CA . PRO A 1 150 ? -12.273 -5.984 22.288 1.00 96.69 150 PRO A CA 1
ATOM 1152 C C . PRO A 1 150 ? -12.167 -6.225 20.776 1.00 96.69 150 PRO A C 1
ATOM 1154 O O . PRO A 1 150 ? -12.547 -5.375 19.967 1.00 96.69 150 PRO A O 1
ATOM 1157 N N . LEU A 1 151 ? -11.682 -7.400 20.370 1.00 94.94 151 LEU A N 1
ATOM 1158 C CA . LEU A 1 151 ? -11.540 -7.756 18.949 1.00 94.94 151 LEU A CA 1
ATOM 1159 C C . LEU A 1 151 ? -12.884 -7.991 18.239 1.00 94.94 151 LEU A C 1
ATOM 1161 O O . LEU A 1 151 ? -12.937 -7.971 17.012 1.00 94.94 151 LEU A O 1
ATOM 1165 N N . ASP A 1 152 ? -13.959 -8.191 18.999 1.00 95.50 152 ASP A N 1
ATOM 1166 C CA . ASP A 1 152 ? -15.341 -8.298 18.528 1.00 95.50 152 ASP A CA 1
ATOM 1167 C C . ASP A 1 152 ? -16.080 -6.946 18.514 1.00 95.50 152 ASP A C 1
ATOM 1169 O O . ASP A 1 152 ? -17.288 -6.909 18.282 1.00 95.50 152 ASP A O 1
ATOM 1173 N N . THR A 1 153 ? -15.364 -5.828 18.712 1.00 97.44 153 THR A N 1
ATOM 1174 C CA . THR A 1 153 ? -15.928 -4.475 18.585 1.00 97.44 153 THR A CA 1
ATOM 1175 C C . THR A 1 153 ? -16.636 -4.321 17.229 1.00 97.44 153 THR A C 1
ATOM 1177 O O . THR A 1 153 ? -15.992 -4.490 16.184 1.00 97.44 153 THR A O 1
ATOM 1180 N N . PRO A 1 154 ? -17.937 -3.967 17.205 1.00 96.69 154 PRO A N 1
ATOM 1181 C CA . PRO A 1 154 ? -18.674 -3.773 15.961 1.00 96.69 154 PRO A CA 1
ATOM 1182 C C . PRO A 1 154 ? -17.966 -2.794 15.014 1.00 96.69 154 PRO A C 1
ATOM 1184 O O . PRO A 1 154 ? -17.547 -1.713 15.420 1.00 96.69 154 PRO A O 1
ATOM 1187 N N . GLY A 1 155 ? -17.813 -3.184 13.747 1.00 96.62 155 GLY A N 1
ATOM 1188 C CA . GLY A 1 155 ? -17.148 -2.379 12.714 1.00 96.62 155 GLY A CA 1
ATOM 1189 C C . GLY A 1 155 ? -15.617 -2.489 12.665 1.00 96.62 155 GLY A C 1
ATOM 1190 O O . GLY A 1 155 ? -15.025 -2.103 11.658 1.00 96.62 155 GLY A O 1
ATOM 1191 N N . LEU A 1 156 ? -14.949 -3.070 13.672 1.00 97.75 156 LEU A N 1
ATOM 1192 C CA . LEU A 1 156 ? -13.486 -3.230 13.661 1.00 97.75 156 LEU A CA 1
ATOM 1193 C C . LEU A 1 156 ? -13.013 -4.149 12.523 1.00 97.75 156 LEU A C 1
ATOM 1195 O O . LEU A 1 156 ? -12.111 -3.795 11.765 1.00 97.75 156 LEU A O 1
ATOM 1199 N N . ALA A 1 157 ? -13.633 -5.325 12.393 1.00 97.00 157 ALA A N 1
ATOM 1200 C CA . ALA A 1 157 ? -13.300 -6.302 11.357 1.00 97.00 157 ALA A CA 1
ATOM 1201 C C . ALA A 1 157 ? -13.486 -5.729 9.943 1.00 97.00 157 ALA A C 1
ATOM 1203 O O . ALA A 1 157 ? -12.600 -5.861 9.097 1.00 97.00 157 ALA A O 1
ATOM 1204 N N . GLU A 1 158 ? -14.613 -5.049 9.716 1.00 97.00 158 GLU A N 1
ATOM 1205 C CA . GLU A 1 158 ? -14.913 -4.349 8.466 1.00 97.00 158 GLU A CA 1
ATOM 1206 C C . GLU A 1 158 ? -13.867 -3.268 8.180 1.00 97.00 158 GLU A C 1
ATOM 1208 O O . GLU A 1 158 ? -13.303 -3.236 7.089 1.00 97.00 158 GLU A O 1
ATOM 1213 N N . HIS A 1 159 ? -13.540 -2.430 9.170 1.00 97.81 159 HIS A N 1
ATOM 1214 C CA . HIS A 1 159 ? -12.529 -1.387 9.025 1.00 97.81 159 HIS A CA 1
ATOM 1215 C C . HIS A 1 159 ? -11.173 -1.963 8.590 1.00 97.81 159 HIS A C 1
ATOM 1217 O O . HIS A 1 159 ? -10.624 -1.513 7.582 1.00 97.81 159 HIS A O 1
ATOM 1223 N N . LEU A 1 160 ? -10.651 -2.964 9.309 1.00 97.31 160 LEU A N 1
ATOM 1224 C CA . LEU A 1 160 ? -9.347 -3.572 9.018 1.00 97.31 160 LEU A CA 1
ATOM 1225 C C . LEU A 1 160 ? -9.314 -4.171 7.609 1.00 97.31 160 LEU A C 1
ATOM 1227 O O . LEU A 1 160 ? -8.382 -3.929 6.842 1.00 97.31 160 LEU A O 1
ATOM 1231 N N . ARG A 1 161 ? -10.357 -4.922 7.254 1.00 96.81 161 ARG A N 1
ATOM 1232 C CA . ARG A 1 161 ? -10.505 -5.542 5.938 1.00 96.81 161 ARG A CA 1
ATOM 1233 C C . ARG A 1 161 ? -10.565 -4.506 4.822 1.00 96.81 161 ARG A C 1
ATOM 1235 O O . ARG A 1 161 ? -9.820 -4.617 3.853 1.00 96.81 161 ARG A O 1
ATOM 1242 N N . GLN A 1 162 ? -11.424 -3.502 4.965 1.00 97.31 162 GLN A N 1
ATOM 1243 C CA . GLN A 1 162 ? -11.637 -2.463 3.965 1.00 97.31 162 GLN A CA 1
ATOM 1244 C C . GLN A 1 162 ? -10.356 -1.651 3.716 1.00 97.31 162 GLN A C 1
ATOM 1246 O O . GLN A 1 162 ? -10.032 -1.339 2.570 1.00 97.31 162 GLN A O 1
ATOM 1251 N N . THR A 1 163 ? -9.602 -1.346 4.775 1.00 97.38 163 THR A N 1
ATOM 1252 C CA . THR A 1 163 ? -8.318 -0.635 4.681 1.00 97.38 163 THR A CA 1
ATOM 1253 C C . THR A 1 163 ? -7.262 -1.471 3.952 1.00 97.38 163 THR A C 1
ATOM 1255 O O . THR A 1 163 ? -6.617 -0.978 3.027 1.00 97.38 163 THR A O 1
ATOM 1258 N N . VAL A 1 164 ? -7.124 -2.754 4.301 1.00 96.88 164 VAL A N 1
ATOM 1259 C CA . VAL A 1 164 ? -6.153 -3.653 3.654 1.00 96.88 164 VAL A CA 1
ATOM 1260 C C . VAL A 1 164 ? -6.513 -3.920 2.189 1.00 96.88 164 VAL A C 1
ATOM 1262 O O . VAL A 1 164 ? -5.633 -3.872 1.331 1.00 96.88 164 VAL A O 1
ATOM 1265 N N . ALA A 1 165 ? -7.791 -4.153 1.878 1.00 96.88 165 ALA A N 1
ATOM 1266 C CA . ALA A 1 165 ? -8.248 -4.391 0.510 1.00 96.88 165 ALA A CA 1
ATOM 1267 C C . ALA A 1 165 ? -7.998 -3.175 -0.398 1.00 96.88 165 ALA A C 1
ATOM 1269 O O . ALA A 1 165 ? -7.491 -3.335 -1.508 1.00 96.88 165 ALA A O 1
ATOM 1270 N N . GLY A 1 166 ? -8.287 -1.961 0.089 1.00 96.62 166 GLY A N 1
ATOM 1271 C CA . GLY A 1 166 ? -8.005 -0.723 -0.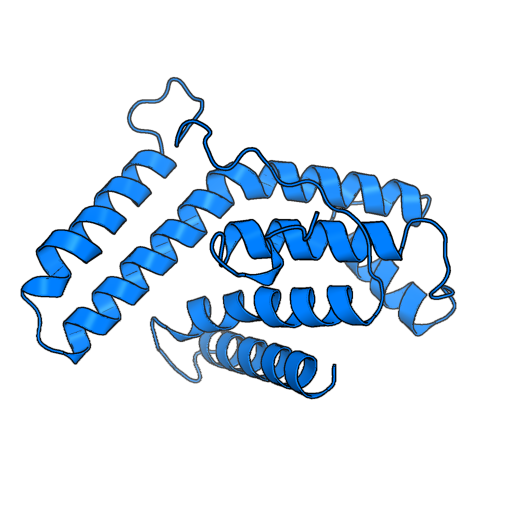642 1.00 96.62 166 GLY A CA 1
ATOM 1272 C C . GLY A 1 166 ? -6.513 -0.537 -0.926 1.00 96.62 166 GLY A C 1
ATOM 1273 O O . GLY A 1 166 ? -6.127 -0.263 -2.062 1.00 96.62 166 GLY A O 1
ATOM 1274 N N . GLN A 1 167 ? -5.659 -0.767 0.076 1.00 97.19 167 GLN A N 1
ATOM 1275 C CA . GLN A 1 167 ? -4.208 -0.682 -0.098 1.00 97.19 167 GLN A CA 1
ATOM 1276 C C . GLN A 1 167 ? -3.685 -1.734 -1.088 1.00 97.19 167 GLN A C 1
ATOM 1278 O O . GLN A 1 167 ? -2.879 -1.426 -1.967 1.00 97.19 167 GLN A O 1
ATOM 1283 N N . LEU A 1 168 ? -4.186 -2.968 -0.998 1.00 96.88 168 LEU A N 1
ATOM 1284 C CA . LEU A 1 168 ? -3.817 -4.041 -1.914 1.00 96.88 168 LEU A CA 1
ATOM 1285 C C . LEU A 1 168 ? -4.249 -3.746 -3.358 1.00 96.88 168 LEU A C 1
ATOM 1287 O O . LEU A 1 168 ? -3.519 -4.088 -4.285 1.00 96.88 168 LEU A O 1
ATOM 1291 N N . ALA A 1 169 ? -5.390 -3.088 -3.573 1.00 95.50 169 ALA A N 1
ATOM 1292 C CA . ALA A 1 169 ? -5.821 -2.676 -4.908 1.00 95.50 169 ALA A CA 1
ATOM 1293 C C . ALA A 1 169 ? -4.861 -1.655 -5.547 1.00 95.50 169 ALA A C 1
ATOM 1295 O O . ALA A 1 169 ? -4.626 -1.698 -6.757 1.00 95.50 169 ALA A O 1
ATOM 1296 N N . ILE A 1 170 ? -4.238 -0.784 -4.746 1.00 95.50 170 ILE A N 1
ATOM 1297 C CA . ILE A 1 170 ? -3.160 0.095 -5.218 1.00 95.50 170 ILE A CA 1
ATOM 1298 C C . ILE A 1 170 ? -1.884 -0.713 -5.487 1.00 95.50 170 ILE A C 1
ATOM 1300 O O . ILE A 1 170 ? -1.239 -0.548 -6.526 1.00 95.50 170 ILE A O 1
ATOM 1304 N N . ASP A 1 171 ? -1.505 -1.605 -4.580 1.00 96.00 171 ASP A N 1
ATOM 1305 C CA . ASP A 1 171 ? -0.201 -2.267 -4.639 1.00 96.00 171 ASP A CA 1
ATOM 1306 C C . ASP A 1 171 ? -0.144 -3.341 -5.717 1.00 96.00 171 ASP A C 1
ATOM 1308 O O . ASP A 1 171 ? 0.776 -3.371 -6.536 1.00 96.00 171 ASP A O 1
ATOM 1312 N N . GLN A 1 172 ? -1.138 -4.224 -5.711 1.00 94.75 172 GLN A N 1
ATOM 1313 C CA . GLN A 1 172 ? -1.206 -5.448 -6.498 1.00 94.75 172 GLN A CA 1
ATOM 1314 C C . GLN A 1 172 ? -2.660 -5.702 -6.940 1.00 94.75 172 GLN A C 1
ATOM 1316 O O . GLN A 1 172 ? -3.289 -6.662 -6.491 1.00 94.75 172 GLN A O 1
ATOM 1321 N N . PRO A 1 173 ? -3.212 -4.904 -7.877 1.00 93.19 173 PRO A N 1
ATOM 1322 C CA . PRO A 1 173 ? -4.626 -4.983 -8.281 1.00 93.19 173 PRO A CA 1
ATOM 1323 C C . PRO A 1 173 ? -5.044 -6.345 -8.856 1.00 93.19 173 PRO A C 1
ATOM 1325 O O . PRO A 1 173 ? -6.224 -6.665 -8.929 1.00 93.19 173 PRO A O 1
ATOM 1328 N N . ARG A 1 174 ? -4.077 -7.164 -9.287 1.00 92.50 174 ARG A N 1
ATOM 1329 C CA . ARG A 1 174 ? -4.309 -8.507 -9.843 1.00 92.50 174 ARG A CA 1
ATOM 1330 C C . ARG A 1 174 ? -4.131 -9.624 -8.816 1.00 92.50 174 ARG A C 1
ATOM 1332 O O . ARG A 1 174 ? -4.166 -10.798 -9.190 1.00 92.50 174 ARG A O 1
ATOM 1339 N N . TYR A 1 175 ? -3.893 -9.287 -7.550 1.00 94.62 175 TYR A N 1
ATOM 1340 C CA . TYR A 1 175 ? -3.694 -10.281 -6.509 1.00 94.62 175 TYR A CA 1
ATOM 1341 C C . TYR A 1 175 ? -4.971 -11.095 -6.291 1.00 94.62 175 TYR A C 1
ATOM 1343 O O . TYR A 1 175 ? -6.081 -10.565 -6.243 1.00 94.62 175 TYR A O 1
ATOM 1351 N N . SER A 1 176 ? -4.823 -12.413 -6.176 1.00 92.75 176 SER A N 1
ATOM 1352 C CA . SER A 1 176 ? -5.952 -13.346 -6.191 1.00 92.75 176 SER A CA 1
ATOM 1353 C C . SER A 1 176 ? -6.924 -13.141 -5.031 1.00 92.75 176 SER A C 1
ATOM 1355 O O . SER A 1 176 ? -8.110 -13.408 -5.214 1.00 92.75 176 SER A O 1
ATOM 1357 N N . ALA A 1 177 ? -6.444 -12.656 -3.881 1.00 90.88 177 ALA A N 1
ATOM 1358 C CA . ALA A 1 177 ? -7.261 -12.407 -2.696 1.00 90.88 177 ALA A CA 1
ATOM 1359 C C . ALA A 1 177 ? -8.225 -11.213 -2.833 1.00 90.88 177 ALA A C 1
ATOM 1361 O O . ALA A 1 177 ? -9.106 -11.068 -1.989 1.00 90.88 177 ALA A O 1
ATOM 1362 N N . LEU A 1 178 ? -8.094 -10.390 -3.884 1.00 90.69 178 LEU A N 1
ATOM 1363 C CA . LEU A 1 178 ? -9.070 -9.343 -4.219 1.00 90.69 178 LEU A CA 1
ATOM 1364 C C . LEU A 1 178 ? -10.288 -9.878 -4.979 1.00 90.69 178 LEU A C 1
ATOM 1366 O O . LEU A 1 178 ? -11.304 -9.194 -5.069 1.00 90.69 178 LEU A O 1
ATOM 1370 N N . ARG A 1 179 ? -10.214 -11.095 -5.531 1.00 85.06 179 ARG A N 1
ATOM 1371 C CA . ARG A 1 179 ? -11.369 -11.725 -6.172 1.00 85.06 179 ARG A CA 1
ATOM 1372 C C . ARG A 1 179 ? -12.299 -12.231 -5.077 1.00 85.06 179 ARG A C 1
ATOM 1374 O O . ARG A 1 179 ? -12.006 -13.255 -4.457 1.00 85.06 179 ARG A O 1
ATOM 1381 N N . GLN A 1 180 ? -13.394 -11.512 -4.836 1.00 65.94 180 GLN A N 1
ATOM 1382 C CA . GLN A 1 180 ? -14.472 -11.998 -3.978 1.00 65.94 180 GLN A CA 1
ATOM 1383 C C . GLN A 1 180 ? -14.953 -13.338 -4.537 1.00 65.94 180 GLN A C 1
ATOM 1385 O O . GLN A 1 180 ? -15.261 -13.464 -5.725 1.00 65.94 180 GLN A O 1
ATOM 1390 N N . ARG A 1 181 ? -14.915 -14.376 -3.699 1.00 54.12 181 ARG A N 1
ATOM 1391 C CA . ARG A 1 181 ? -15.544 -15.651 -4.030 1.00 54.12 181 ARG A CA 1
ATOM 1392 C C . ARG A 1 181 ? -17.041 -15.426 -3.847 1.00 54.12 181 ARG A C 1
ATOM 1394 O O . ARG A 1 181 ? -17.460 -15.229 -2.713 1.00 54.12 181 ARG A O 1
ATOM 1401 N N . GLY A 1 182 ? -17.777 -15.376 -4.956 1.00 42.25 182 GLY A N 1
ATOM 1402 C CA . GLY A 1 182 ? -19.239 -15.443 -4.934 1.00 42.25 182 GLY A CA 1
ATOM 1403 C C . GLY A 1 182 ? -19.748 -16.764 -4.375 1.00 42.25 182 GLY A C 1
ATOM 1404 O O . GLY A 1 182 ? -18.946 -17.730 -4.308 1.00 42.25 182 GLY A O 1
#

Secondary structure (DSSP, 8-state):
-HHHHHHHHHHHHHHHHHHTTSS--SHHHHHHHTHHHHHHHHHHHHS--------TTS-S---SSSS-HHHHHHHHHHHIIIIIGGGS-HHHHHHHHHHHHHHHHHHHIIIIIHHHHHHHHHHHHHHHTS---HHHHHHHHHHHHHHT--TT-TTHHHHHHHHHHHHHHHH-TT-GGGS---